Protein AF-A0A4Q3WHI2-F1 (afdb_monomer)

Radius of gyration: 15.26 Å; Cα contacts (8 Å, |Δi|>4): 192; chains: 1; bounding box: 35×33×40 Å

Nearest PDB structures (foldseek):
  8r7c-assembly2_E  TM=2.571E-01  e=2.809E+00  Homo sapiens
  8olx-assembly1_A  TM=2.409E-01  e=4.113E+00  Homo sapiens
  2o8e-assembly1_A  TM=2.554E-01  e=6.623E+00  Homo sapiens
  8r7c-assembly1_A  TM=2.547E-01  e=6.315E+00  Homo sapiens

Structure (mmCIF, N/CA/C/O backbone):
data_AF-A0A4Q3WHI2-F1
#
_entry.id   AF-A0A4Q3WHI2-F1
#
loop_
_atom_site.group_PDB
_atom_site.id
_atom_site.type_symbol
_atom_site.label_atom_id
_atom_site.label_alt_id
_atom_site.label_comp_id
_atom_site.label_asym_id
_atom_site.label_entity_id
_atom_site.label_seq_id
_atom_site.pdbx_PDB_ins_code
_atom_site.Cartn_x
_atom_site.Cartn_y
_atom_site.Cartn_z
_atom_site.occupancy
_atom_site.B_iso_or_equiv
_atom_site.auth_seq_id
_atom_site.auth_comp_id
_atom_site.auth_asym_id
_atom_site.auth_atom_id
_atom_site.pdbx_PDB_model_num
ATOM 1 N N . MET A 1 1 ? -3.727 13.596 -11.634 1.00 67.06 1 MET A N 1
ATOM 2 C CA . MET A 1 1 ? -4.169 13.234 -10.260 1.00 67.06 1 MET A CA 1
ATOM 3 C C . MET A 1 1 ? -4.644 11.787 -10.286 1.00 67.06 1 MET A C 1
ATOM 5 O O . MET A 1 1 ? -5.350 11.458 -11.225 1.00 67.06 1 MET A O 1
ATOM 9 N N . MET A 1 2 ? -4.237 10.934 -9.330 1.00 82.44 2 MET A N 1
ATOM 10 C CA . MET A 1 2 ? -4.536 9.488 -9.373 1.00 82.44 2 MET A CA 1
ATOM 11 C C . MET A 1 2 ? -6.002 9.158 -9.101 1.00 82.44 2 MET A C 1
ATOM 13 O O . MET A 1 2 ? -6.527 8.315 -9.800 1.00 82.44 2 MET A O 1
ATOM 17 N N . PHE A 1 3 ? -6.651 9.809 -8.128 1.00 83.62 3 PHE A N 1
ATOM 18 C CA . PHE A 1 3 ? -8.073 9.613 -7.818 1.00 83.62 3 PHE A CA 1
ATOM 19 C C . PHE A 1 3 ? -8.822 10.938 -7.948 1.00 83.62 3 PHE A C 1
ATOM 21 O O . PHE A 1 3 ? -8.422 11.921 -7.326 1.00 83.62 3 PHE A O 1
ATOM 28 N N . SER A 1 4 ? -9.909 10.988 -8.723 1.00 82.69 4 SER A N 1
ATOM 29 C CA . SER A 1 4 ? -10.752 12.193 -8.800 1.00 82.69 4 SER A CA 1
ATOM 30 C C . SER A 1 4 ? -11.645 12.398 -7.577 1.00 82.69 4 SER A C 1
ATOM 32 O O . SER A 1 4 ? -12.027 13.530 -7.281 1.00 82.69 4 SER A O 1
ATOM 34 N N . ASP A 1 5 ? -11.977 11.324 -6.855 1.00 80.75 5 ASP A N 1
ATOM 35 C CA . ASP A 1 5 ? -12.900 11.377 -5.720 1.00 80.75 5 ASP A CA 1
ATOM 36 C C . ASP A 1 5 ? -12.277 11.971 -4.443 1.00 80.75 5 ASP A C 1
ATOM 38 O O . ASP A 1 5 ? -13.010 12.424 -3.559 1.00 80.75 5 ASP A O 1
ATOM 42 N N . ALA A 1 6 ? -10.948 11.942 -4.296 1.00 85.88 6 ALA A N 1
ATOM 43 C CA . ALA A 1 6 ? -10.269 12.407 -3.089 1.00 85.88 6 ALA A CA 1
ATOM 44 C C . ALA A 1 6 ? -8.818 12.818 -3.362 1.00 85.88 6 ALA A C 1
ATOM 46 O O . ALA A 1 6 ? -8.107 12.180 -4.134 1.00 85.88 6 ALA A O 1
ATOM 47 N N . SER A 1 7 ? -8.351 13.851 -2.655 1.00 91.50 7 SER A N 1
ATOM 48 C CA . SER A 1 7 ? -6.930 14.198 -2.642 1.00 91.50 7 SER A CA 1
ATOM 49 C C . SER A 1 7 ? -6.134 13.259 -1.728 1.00 91.50 7 SER A C 1
ATOM 51 O O . SER A 1 7 ? -6.678 12.636 -0.811 1.00 91.50 7 SER A O 1
ATOM 53 N N . ILE A 1 8 ? -4.820 13.198 -1.935 1.00 93.38 8 ILE A N 1
ATOM 54 C CA . ILE A 1 8 ? -3.900 12.431 -1.087 1.00 93.38 8 ILE A CA 1
ATOM 55 C C . ILE A 1 8 ? -3.962 12.876 0.386 1.00 93.38 8 ILE A C 1
ATOM 57 O O . ILE A 1 8 ? -3.895 12.044 1.291 1.00 93.38 8 ILE A O 1
ATOM 61 N N . GLU A 1 9 ? -4.184 14.167 0.653 1.00 94.25 9 GLU A N 1
ATOM 62 C CA . GLU A 1 9 ? -4.361 14.714 2.004 1.00 94.25 9 GLU A CA 1
ATOM 63 C C . GLU A 1 9 ? -5.678 14.256 2.634 1.00 94.25 9 GLU A C 1
ATOM 65 O O . GLU A 1 9 ? -5.736 14.000 3.835 1.00 94.25 9 GLU A O 1
ATOM 70 N N . ALA A 1 10 ? -6.740 14.120 1.836 1.00 93.25 10 ALA A N 1
ATOM 71 C CA . ALA A 1 10 ? -8.014 13.602 2.320 1.00 93.25 10 ALA A CA 1
ATOM 72 C C . ALA A 1 10 ? -7.899 12.117 2.704 1.00 93.25 10 ALA A C 1
ATOM 74 O O . ALA A 1 10 ? -8.426 11.707 3.739 1.00 93.25 10 ALA A O 1
ATOM 75 N N . LEU A 1 11 ? -7.167 11.327 1.909 1.00 93.75 11 LEU A N 1
ATOM 76 C CA . LEU A 1 11 ? -6.940 9.895 2.145 1.00 93.75 11 LEU A CA 1
ATOM 77 C C . LEU A 1 11 ? -5.968 9.605 3.301 1.00 93.75 11 LEU A C 1
ATOM 79 O O . LEU A 1 11 ? -6.053 8.545 3.918 1.00 93.75 11 LEU A O 1
ATOM 83 N N . SER A 1 12 ? -5.064 10.536 3.611 1.00 95.12 12 SER A N 1
ATOM 84 C CA . SER A 1 12 ? -4.085 10.429 4.709 1.00 95.12 12 SER A CA 1
ATOM 85 C C . SER A 1 12 ? -4.483 11.208 5.973 1.00 95.12 12 SER A C 1
ATOM 87 O O . SER A 1 12 ? -3.769 11.164 6.980 1.00 95.12 12 SER A O 1
ATOM 89 N N . GLY A 1 13 ? -5.606 11.930 5.926 1.00 92.94 13 GLY A N 1
ATOM 90 C CA . GLY A 1 13 ? -6.057 12.857 6.959 1.00 92.94 13 GLY A CA 1
ATOM 91 C C . GLY A 1 13 ? -6.910 12.235 8.068 1.00 92.94 13 GLY A C 1
ATOM 92 O O . GLY A 1 13 ? -7.189 11.042 8.109 1.00 92.94 13 GLY A O 1
ATOM 93 N N . ASN A 1 14 ? -7.375 13.084 8.990 1.00 94.31 14 ASN A N 1
ATOM 94 C CA . ASN A 1 14 ? -8.098 12.659 10.197 1.00 94.31 14 ASN A CA 1
ATOM 95 C C . ASN A 1 14 ? -9.474 12.026 9.939 1.00 94.31 14 ASN A C 1
ATOM 97 O O . ASN A 1 14 ? -9.931 11.241 10.770 1.00 94.31 14 ASN A O 1
ATOM 101 N N . ALA A 1 15 ? -10.109 12.341 8.808 1.00 93.75 15 ALA A N 1
ATOM 102 C CA . ALA A 1 15 ? -11.458 11.883 8.479 1.00 93.75 15 ALA A CA 1
ATOM 103 C C . ALA A 1 15 ? -11.577 10.347 8.466 1.00 93.75 15 ALA A C 1
ATOM 105 O O . ALA A 1 15 ? -12.630 9.804 8.793 1.00 93.75 15 ALA A O 1
ATOM 106 N N . ILE A 1 16 ? -10.484 9.629 8.177 1.00 94.00 16 ILE A N 1
ATOM 107 C CA . ILE A 1 16 ? -10.448 8.158 8.185 1.00 94.00 16 ILE A CA 1
ATOM 108 C C . ILE A 1 16 ? -10.710 7.544 9.568 1.00 94.00 16 ILE A C 1
ATOM 110 O O . ILE A 1 16 ? -11.015 6.361 9.632 1.00 94.00 16 ILE A O 1
ATOM 114 N N . TYR A 1 17 ? -10.586 8.320 10.653 1.00 95.56 17 TYR A N 1
ATOM 115 C CA . TYR A 1 17 ? -10.810 7.881 12.038 1.00 95.56 17 TYR A CA 1
ATOM 116 C C . TYR A 1 17 ? -12.191 8.277 12.584 1.00 95.56 17 TYR A C 1
ATOM 118 O O . TYR A 1 17 ? -12.497 7.980 13.739 1.00 95.56 17 TYR A O 1
ATOM 126 N N . GLU A 1 18 ? -13.000 8.984 11.792 1.00 95.88 18 GLU A N 1
ATOM 127 C CA . GLU A 1 18 ? -14.276 9.579 12.220 1.00 95.88 18 GLU A CA 1
ATOM 128 C C . GLU A 1 18 ? -15.494 8.735 11.809 1.00 95.88 18 GLU A C 1
ATOM 130 O O . GLU A 1 18 ? -16.628 9.041 12.178 1.00 95.88 18 GLU A O 1
ATOM 135 N N . PHE A 1 19 ? -15.275 7.639 11.075 1.00 95.56 19 PHE A N 1
ATOM 136 C CA . PHE A 1 19 ? -16.335 6.696 10.716 1.00 95.56 19 PHE A CA 1
ATOM 137 C C . PHE A 1 19 ? -16.870 5.947 11.947 1.00 95.56 19 PHE A C 1
ATOM 139 O O . PHE A 1 19 ? -16.105 5.661 12.869 1.00 95.56 19 PHE A O 1
ATOM 146 N N . PRO A 1 20 ? -18.161 5.563 11.962 1.00 94.31 20 PRO A N 1
ATOM 147 C CA . PRO A 1 20 ? -18.776 4.899 13.114 1.00 94.31 20 PRO A CA 1
ATOM 148 C C . PRO A 1 20 ? -18.258 3.474 13.354 1.00 94.31 20 PRO A C 1
ATOM 150 O O . PRO A 1 20 ? -18.344 2.971 14.472 1.00 94.31 20 PRO A O 1
ATOM 153 N N . ALA A 1 21 ? -17.758 2.808 12.312 1.00 91.69 21 ALA A N 1
ATOM 154 C CA . ALA A 1 21 ? -17.209 1.460 12.374 1.00 91.69 21 ALA A CA 1
ATOM 155 C C . ALA A 1 21 ? -16.223 1.231 11.222 1.00 91.69 21 ALA A C 1
ATOM 157 O O . ALA A 1 21 ? -16.244 1.964 10.234 1.00 91.69 21 ALA A O 1
ATOM 158 N N . SER A 1 22 ? -15.411 0.183 11.346 1.00 92.62 22 SER A N 1
ATOM 159 C CA . SER A 1 22 ? -14.550 -0.344 10.287 1.00 92.62 22 SER A CA 1
ATOM 160 C C . SER A 1 22 ? -14.657 -1.864 10.258 1.00 92.62 22 SER A C 1
ATOM 162 O O . SER A 1 22 ? -14.864 -2.490 11.303 1.00 92.62 22 SER A O 1
ATOM 164 N N . VAL A 1 23 ? -14.515 -2.457 9.074 1.00 89.94 23 VAL A N 1
ATOM 165 C CA . VAL A 1 23 ? -14.405 -3.908 8.923 1.00 89.94 23 VAL A CA 1
ATOM 166 C C . VAL A 1 23 ? -12.920 -4.284 8.967 1.00 89.94 23 VAL A C 1
ATOM 168 O O . VAL A 1 23 ? -12.112 -3.666 8.272 1.00 89.94 23 VAL A O 1
ATOM 171 N N . PRO A 1 24 ? -12.517 -5.292 9.760 1.00 88.75 24 PRO A N 1
ATOM 172 C CA . PRO A 1 24 ? -11.154 -5.805 9.704 1.00 88.75 24 PRO A CA 1
ATOM 173 C C . PRO A 1 24 ? -10.899 -6.466 8.343 1.00 88.75 24 PRO A C 1
ATOM 175 O O . PRO A 1 24 ? -11.546 -7.454 8.000 1.00 88.75 24 PRO A O 1
ATOM 178 N N . VAL A 1 25 ? -9.984 -5.896 7.556 1.00 92.62 25 VAL A N 1
ATOM 179 C CA . VAL A 1 25 ? -9.712 -6.333 6.173 1.00 92.62 25 VAL A CA 1
ATOM 180 C C . VAL A 1 25 ? -8.235 -6.591 5.883 1.00 92.62 25 VAL A C 1
ATOM 182 O O . VAL A 1 25 ? -7.909 -7.039 4.786 1.00 92.62 25 VAL A O 1
ATOM 185 N N . TYR A 1 26 ? -7.322 -6.314 6.818 1.00 96.06 26 TYR A N 1
ATOM 186 C CA . TYR A 1 26 ? -5.891 -6.318 6.514 1.00 96.06 26 TYR A CA 1
ATOM 187 C C . TYR A 1 26 ? -5.370 -7.718 6.180 1.00 96.06 26 TYR A C 1
ATOM 189 O O . TYR A 1 26 ? -4.739 -7.898 5.134 1.00 96.06 26 TYR A O 1
ATOM 197 N N . ARG A 1 27 ? -5.686 -8.732 6.994 1.00 95.25 27 ARG A N 1
ATOM 198 C CA . ARG A 1 27 ? -5.284 -10.116 6.702 1.00 95.25 27 ARG A CA 1
ATOM 199 C C . ARG A 1 27 ? -5.901 -10.636 5.406 1.00 95.25 27 ARG A C 1
ATOM 201 O O . ARG A 1 27 ? -5.181 -11.176 4.571 1.00 95.25 27 ARG A O 1
ATOM 208 N N . ALA A 1 28 ? -7.202 -10.416 5.210 1.00 94.31 28 ALA A N 1
ATOM 209 C CA . ALA A 1 28 ? -7.901 -10.829 3.993 1.00 94.31 28 ALA A CA 1
ATOM 210 C C . ALA A 1 28 ? -7.290 -10.179 2.738 1.00 94.31 28 ALA A C 1
ATOM 212 O O . ALA A 1 28 ? -7.089 -10.841 1.722 1.00 94.31 28 ALA A O 1
ATOM 213 N N . MET A 1 29 ? -6.919 -8.897 2.822 1.00 95.06 29 MET A N 1
ATOM 214 C CA . MET A 1 29 ? -6.242 -8.191 1.736 1.00 95.06 29 MET A CA 1
ATOM 215 C C . MET A 1 29 ? -4.848 -8.769 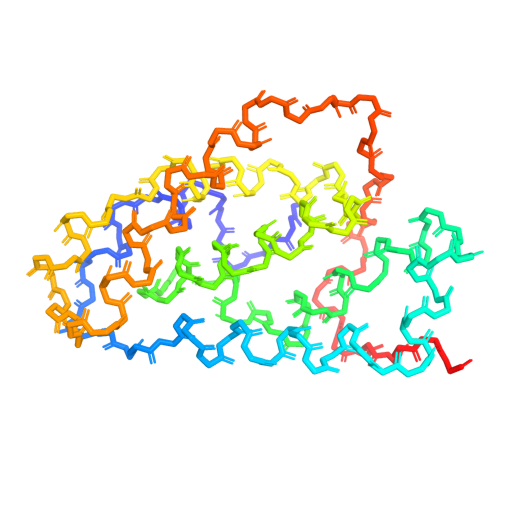1.459 1.00 95.06 29 MET A C 1
ATOM 217 O O . MET A 1 29 ? -4.468 -8.937 0.301 1.00 95.06 29 MET A O 1
ATOM 221 N N . ARG A 1 30 ? -4.078 -9.119 2.498 1.00 95.75 30 ARG A N 1
ATOM 222 C CA . ARG A 1 30 ? -2.774 -9.783 2.329 1.00 95.75 30 ARG A CA 1
ATOM 223 C C . ARG A 1 30 ? -2.903 -11.151 1.659 1.00 95.75 30 ARG A C 1
ATOM 225 O O . ARG A 1 30 ? -2.086 -11.480 0.797 1.00 95.75 30 ARG A O 1
ATOM 232 N N . GLU A 1 31 ? -3.908 -11.933 2.041 1.00 94.75 31 GLU A N 1
ATOM 233 C CA . GLU A 1 31 ? -4.210 -13.232 1.430 1.00 94.75 31 GLU A CA 1
ATOM 234 C C . GLU A 1 31 ? -4.594 -13.064 -0.048 1.00 94.75 31 GLU A C 1
ATOM 236 O O . GLU A 1 31 ? -4.012 -13.729 -0.906 1.00 94.75 31 GLU A O 1
ATOM 241 N N . TYR A 1 32 ? -5.478 -12.109 -0.359 1.00 93.75 32 TYR A N 1
ATOM 242 C CA . TYR A 1 32 ? -5.856 -11.762 -1.732 1.00 93.75 32 TYR A CA 1
ATOM 243 C C . TYR A 1 32 ? -4.642 -11.394 -2.595 1.00 93.75 32 TYR A C 1
ATOM 245 O O . TYR A 1 32 ? -4.420 -11.998 -3.643 1.00 93.75 32 TYR A O 1
ATOM 253 N N . LEU A 1 33 ? -3.817 -10.448 -2.133 1.00 94.94 33 LEU A N 1
ATOM 254 C CA . LEU A 1 33 ? -2.625 -10.005 -2.862 1.00 94.94 33 LEU A CA 1
ATOM 255 C C . LEU A 1 33 ? -1.619 -11.143 -3.048 1.00 94.94 33 LEU A C 1
ATOM 257 O O . LEU A 1 33 ? -0.986 -11.254 -4.095 1.00 94.94 33 LEU A O 1
ATOM 261 N N . THR A 1 34 ? -1.469 -12.014 -2.050 1.00 94.12 34 THR A N 1
ATOM 262 C CA . THR A 1 34 ? -0.612 -13.198 -2.176 1.00 94.12 34 THR A CA 1
ATOM 263 C C . THR A 1 34 ? -1.120 -14.108 -3.289 1.00 94.12 34 THR A C 1
ATOM 265 O O . THR A 1 34 ? -0.356 -14.411 -4.200 1.00 94.12 34 THR A O 1
ATOM 268 N N . GLY A 1 35 ? -2.412 -14.450 -3.286 1.00 92.81 35 GLY A N 1
ATOM 269 C CA . GLY A 1 35 ? -3.014 -15.274 -4.335 1.00 92.81 35 GLY A CA 1
ATOM 270 C C . GLY A 1 35 ? -2.899 -14.656 -5.732 1.00 92.81 35 GLY A C 1
ATOM 271 O O . GLY A 1 35 ? -2.522 -15.348 -6.678 1.00 92.81 35 GLY A O 1
ATOM 272 N N . PHE A 1 36 ? -3.150 -13.349 -5.860 1.00 92.06 36 PHE A N 1
ATOM 273 C CA . PHE A 1 36 ? -3.036 -12.616 -7.125 1.00 92.06 36 PHE A CA 1
ATOM 274 C C . PHE A 1 36 ? -1.619 -12.716 -7.717 1.00 92.06 36 PHE A C 1
ATOM 276 O O . PHE A 1 36 ? -1.436 -13.182 -8.848 1.00 92.06 36 PHE A O 1
ATOM 283 N N . PHE A 1 37 ? -0.603 -12.358 -6.923 1.00 93.31 37 PHE A N 1
ATOM 284 C CA . PHE A 1 37 ? 0.797 -12.356 -7.357 1.00 93.31 37 PHE A CA 1
ATOM 285 C C . PHE A 1 37 ? 1.424 -13.754 -7.454 1.00 93.31 37 PHE A C 1
ATOM 287 O O . PHE A 1 37 ? 2.492 -13.900 -8.046 1.00 93.31 37 PHE A O 1
ATOM 294 N N . GLU A 1 38 ? 0.786 -14.790 -6.908 1.00 91.88 38 GLU A N 1
ATOM 295 C CA . GLU A 1 38 ? 1.209 -16.185 -7.064 1.00 91.88 38 GLU A CA 1
ATOM 296 C C . GLU A 1 38 ? 0.626 -16.869 -8.306 1.00 91.88 38 GLU A C 1
ATOM 298 O O . GLU A 1 38 ? 1.029 -17.988 -8.639 1.00 91.88 38 GLU A O 1
ATOM 303 N N . SER A 1 39 ? -0.270 -16.235 -9.058 1.00 92.19 39 SER A N 1
ATOM 304 C CA . SER A 1 39 ? -0.693 -16.801 -10.342 1.00 92.19 39 SER A CA 1
ATOM 305 C C . SER A 1 39 ? 0.498 -16.923 -11.311 1.00 92.19 39 SER A C 1
ATOM 307 O O . SER A 1 39 ? 1.462 -16.155 -11.259 1.00 92.19 39 SER A O 1
ATOM 309 N N . SER A 1 40 ? 0.501 -17.947 -12.168 1.00 90.94 40 SER A N 1
ATOM 310 C CA . SER A 1 40 ? 1.648 -18.254 -13.039 1.00 90.94 40 SER A CA 1
ATOM 311 C C . SER A 1 40 ? 1.953 -17.128 -14.032 1.00 90.94 40 SER A C 1
ATOM 313 O O . SER A 1 40 ? 3.122 -16.792 -14.226 1.00 90.94 40 SER A O 1
ATOM 315 N N . THR A 1 41 ? 0.916 -16.517 -14.610 1.00 89.94 41 THR A N 1
ATOM 316 C CA . THR A 1 41 ? 1.039 -15.361 -15.509 1.00 89.94 41 THR A CA 1
ATOM 317 C C . THR A 1 41 ? 1.648 -14.159 -14.793 1.00 89.94 41 THR A C 1
ATOM 319 O O . THR A 1 41 ? 2.629 -13.594 -15.273 1.00 89.94 41 THR A O 1
ATOM 322 N N . ILE A 1 42 ? 1.148 -13.816 -13.603 1.00 92.19 42 ILE A N 1
ATOM 323 C CA . ILE A 1 42 ? 1.634 -12.649 -12.859 1.00 92.19 42 ILE A CA 1
ATOM 324 C C . ILE A 1 42 ? 3.062 -12.873 -12.358 1.00 92.19 42 ILE A C 1
ATOM 326 O O . ILE A 1 42 ? 3.897 -11.981 -12.482 1.00 92.19 42 ILE A O 1
ATOM 330 N N . ARG A 1 43 ? 3.407 -14.085 -11.903 1.00 93.69 43 ARG A N 1
ATOM 331 C CA . ARG A 1 43 ? 4.796 -14.427 -11.552 1.00 93.69 43 ARG A CA 1
ATOM 332 C C . ARG A 1 43 ? 5.762 -14.236 -12.718 1.00 93.69 43 ARG A C 1
ATOM 334 O O . ARG A 1 43 ? 6.881 -13.778 -12.497 1.00 93.69 43 ARG A O 1
ATOM 341 N N . ARG A 1 44 ? 5.342 -14.565 -13.945 1.00 93.94 44 ARG A N 1
ATOM 342 C CA . ARG A 1 44 ? 6.144 -14.323 -15.152 1.00 93.94 44 ARG A CA 1
ATOM 343 C C . ARG A 1 44 ? 6.353 -12.826 -15.381 1.00 93.94 44 ARG A C 1
ATOM 345 O O . ARG A 1 44 ? 7.481 -12.430 -15.627 1.00 93.94 44 ARG A O 1
ATOM 352 N N . ILE A 1 45 ? 5.315 -12.002 -15.245 1.00 93.81 45 ILE A N 1
ATOM 353 C CA . ILE A 1 45 ? 5.424 -10.540 -15.414 1.00 93.81 45 ILE A CA 1
ATOM 354 C C . ILE A 1 45 ? 6.327 -9.924 -14.338 1.00 93.81 45 ILE A C 1
ATOM 356 O O . ILE A 1 45 ? 7.228 -9.151 -14.648 1.00 93.81 45 ILE A O 1
ATOM 360 N N . VAL A 1 46 ? 6.155 -10.308 -13.072 1.00 94.00 46 VAL A N 1
ATOM 361 C CA . VAL A 1 46 ? 7.000 -9.811 -11.972 1.00 94.00 46 VAL A CA 1
ATOM 362 C C . VAL A 1 46 ? 8.474 -10.156 -12.205 1.00 94.00 46 VAL A C 1
ATOM 364 O O . VAL A 1 46 ? 9.353 -9.338 -11.937 1.00 94.00 46 VAL A O 1
ATOM 367 N N . LYS A 1 47 ? 8.756 -11.355 -12.721 1.00 95.19 47 LYS A N 1
ATOM 368 C CA . LYS A 1 47 ? 10.126 -11.823 -12.935 1.00 95.19 47 LYS A CA 1
ATOM 369 C C . LYS A 1 47 ? 10.759 -11.264 -14.212 1.00 95.19 47 LYS A C 1
ATOM 371 O O . LYS A 1 47 ? 11.873 -10.753 -14.161 1.00 95.19 47 LYS A O 1
ATOM 376 N N . ASP A 1 48 ? 10.053 -11.380 -15.331 1.00 95.25 48 ASP A N 1
ATOM 377 C CA . ASP A 1 48 ? 10.605 -11.228 -16.680 1.00 95.25 48 ASP A CA 1
ATOM 378 C C . ASP A 1 48 ? 9.938 -10.084 -17.474 1.00 95.25 48 ASP A C 1
ATOM 380 O O . ASP A 1 48 ? 10.375 -9.775 -18.581 1.00 95.25 48 ASP A O 1
ATOM 384 N N . GLY A 1 49 ? 8.883 -9.465 -16.934 1.00 93.00 49 GLY A N 1
ATOM 385 C CA . GLY A 1 49 ? 8.163 -8.362 -17.569 1.00 93.00 49 GLY A CA 1
ATOM 386 C C . GLY A 1 49 ? 8.923 -7.037 -17.526 1.00 93.00 49 GLY A C 1
ATOM 387 O O . GLY A 1 49 ? 9.788 -6.800 -16.674 1.00 93.00 49 GLY A O 1
ATOM 388 N N . SER A 1 50 ? 8.566 -6.159 -18.455 1.00 96.00 50 SER A N 1
ATOM 389 C CA . SER A 1 50 ? 9.011 -4.770 -18.505 1.00 96.00 50 SER A CA 1
ATOM 390 C C . SER A 1 50 ? 8.536 -3.971 -17.288 1.00 96.00 50 SER A C 1
ATOM 392 O O . SER A 1 50 ? 7.610 -4.354 -16.573 1.00 96.00 50 SER A O 1
ATOM 394 N N . GLU A 1 51 ? 9.170 -2.823 -17.051 1.00 94.88 51 GLU A N 1
ATOM 395 C CA . GLU A 1 51 ? 8.767 -1.910 -15.977 1.00 94.88 51 GLU A CA 1
ATOM 396 C C . GLU A 1 51 ? 7.326 -1.410 -16.151 1.00 94.88 51 GLU A C 1
ATOM 398 O O . GLU A 1 51 ? 6.610 -1.270 -15.164 1.00 94.88 51 GLU A O 1
ATOM 403 N N . VAL A 1 52 ? 6.886 -1.214 -17.400 1.00 92.31 52 VAL A N 1
ATOM 404 C CA . VAL A 1 52 ? 5.506 -0.824 -17.728 1.00 92.31 52 VAL A CA 1
ATOM 405 C C . VAL A 1 52 ? 4.534 -1.934 -17.345 1.00 92.31 52 VAL A C 1
ATOM 407 O O . VAL A 1 52 ? 3.616 -1.682 -16.577 1.00 92.31 52 VAL A O 1
ATOM 410 N N . GLU A 1 53 ? 4.787 -3.179 -17.763 1.00 92.88 53 GLU A N 1
ATOM 411 C CA . GLU A 1 53 ? 3.910 -4.306 -17.413 1.00 92.88 53 GLU A CA 1
ATOM 412 C C . GLU A 1 53 ? 3.808 -4.504 -15.893 1.00 92.88 53 GLU A C 1
ATOM 414 O O . GLU A 1 53 ? 2.753 -4.869 -15.384 1.00 92.88 53 GLU A O 1
ATOM 419 N N . LYS A 1 54 ? 4.887 -4.247 -15.143 1.00 95.06 54 LYS A N 1
ATOM 420 C CA . LYS A 1 54 ? 4.874 -4.294 -13.673 1.00 95.06 54 LYS A CA 1
ATOM 421 C C . LYS A 1 54 ? 4.050 -3.159 -13.067 1.00 95.06 54 LYS A C 1
ATOM 423 O O . LYS A 1 54 ? 3.307 -3.408 -12.117 1.00 95.06 54 LYS A O 1
ATOM 428 N N . SER A 1 55 ? 4.155 -1.945 -13.607 1.00 93.81 55 SER A N 1
ATOM 429 C CA . SER A 1 55 ? 3.293 -0.823 -13.221 1.00 93.81 55 SER A CA 1
ATOM 430 C C . SER 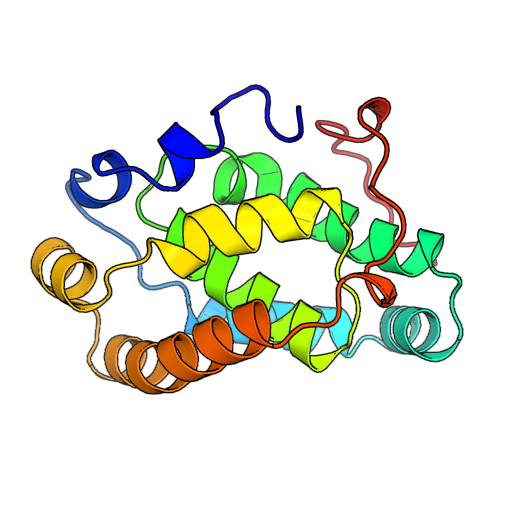A 1 55 ? 1.819 -1.108 -13.530 1.00 93.81 55 SER A C 1
ATOM 432 O O . SER A 1 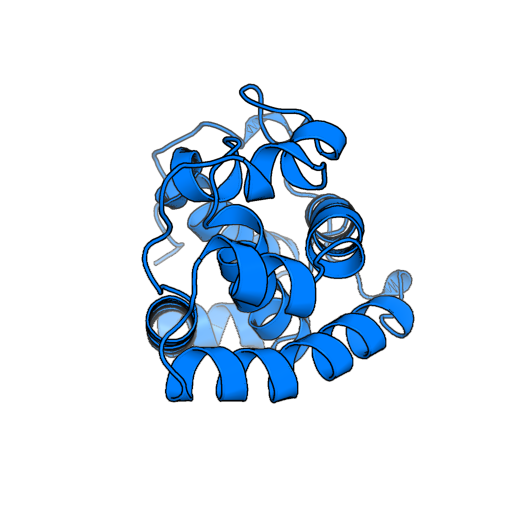55 ? 0.967 -0.829 -12.685 1.00 93.81 55 SER A O 1
ATOM 434 N N . ASP A 1 56 ? 1.520 -1.760 -14.656 1.00 90.81 56 ASP A N 1
ATOM 435 C CA . ASP A 1 56 ? 0.156 -2.135 -15.052 1.00 90.81 56 ASP A CA 1
ATOM 436 C C . ASP A 1 56 ? -0.491 -3.117 -14.064 1.00 90.81 56 ASP A C 1
ATOM 438 O O . ASP A 1 56 ? -1.692 -3.041 -13.803 1.00 90.81 56 ASP A O 1
ATOM 442 N N . LEU A 1 57 ? 0.292 -3.999 -13.428 1.00 92.75 57 LEU A N 1
ATOM 443 C CA . LEU A 1 57 ? -0.222 -4.865 -12.357 1.00 92.75 57 LEU A CA 1
ATOM 444 C C . LEU A 1 57 ? -0.758 -4.054 -11.173 1.00 92.75 57 LEU A C 1
ATOM 446 O O . LEU A 1 57 ? -1.797 -4.392 -10.602 1.00 92.75 57 LEU A O 1
ATOM 450 N N . ILE A 1 58 ? -0.046 -2.991 -10.795 1.00 94.94 58 ILE A N 1
ATOM 451 C CA . ILE A 1 58 ? -0.441 -2.115 -9.688 1.00 94.94 58 ILE A CA 1
ATOM 452 C C . ILE A 1 58 ? -1.640 -1.263 -10.090 1.00 94.94 58 ILE A C 1
ATOM 454 O O . ILE A 1 58 ? -2.594 -1.147 -9.319 1.00 94.94 58 ILE A O 1
ATOM 458 N N . TRP A 1 59 ? -1.622 -0.727 -11.310 1.00 92.56 59 TRP A N 1
ATOM 459 C CA . TRP A 1 59 ? -2.756 -0.024 -11.901 1.00 92.56 59 TRP A CA 1
ATOM 460 C C . TRP A 1 59 ? -4.033 -0.876 -11.865 1.00 92.56 59 TRP A C 1
ATOM 462 O O . TRP A 1 59 ? -5.066 -0.401 -11.395 1.00 92.56 59 TRP A O 1
ATOM 472 N N . CYS A 1 60 ? -3.955 -2.143 -12.275 1.00 90.75 60 CYS A N 1
ATOM 473 C CA . CYS A 1 60 ? -5.081 -3.074 -12.267 1.00 90.75 60 CYS A CA 1
ATOM 474 C C . CYS A 1 60 ? -5.693 -3.243 -10.871 1.00 90.75 60 CYS A C 1
ATOM 476 O O . CYS A 1 60 ? -6.899 -3.070 -10.702 1.00 90.75 60 CYS A O 1
ATOM 478 N N . ILE A 1 61 ? -4.868 -3.494 -9.846 1.00 92.00 61 ILE A N 1
ATOM 479 C CA . ILE A 1 61 ? -5.341 -3.639 -8.457 1.00 92.00 61 ILE A CA 1
ATOM 480 C C . ILE A 1 61 ? -6.051 -2.365 -7.979 1.00 92.00 61 ILE A C 1
ATOM 482 O O . ILE A 1 61 ? -7.102 -2.435 -7.336 1.00 92.00 61 ILE A O 1
ATOM 486 N N . LEU A 1 62 ? -5.471 -1.199 -8.274 1.00 92.69 62 LEU A N 1
ATOM 487 C CA . LEU A 1 62 ? -6.013 0.087 -7.844 1.00 92.69 62 LEU A CA 1
ATOM 488 C C . LEU A 1 62 ? -7.315 0.448 -8.574 1.00 92.69 62 LEU A C 1
ATOM 490 O O . LEU A 1 62 ? -8.205 0.997 -7.931 1.00 92.69 62 LEU A O 1
ATOM 494 N N . ASN A 1 63 ? -7.469 0.113 -9.860 1.00 88.44 63 ASN A N 1
ATOM 495 C CA . ASN A 1 63 ? -8.703 0.386 -10.612 1.00 88.44 63 ASN A CA 1
ATOM 496 C C . ASN A 1 63 ? -9.827 -0.601 -10.296 1.00 88.44 63 ASN A C 1
ATOM 498 O O . ASN A 1 63 ? -10.960 -0.172 -10.088 1.00 88.44 63 ASN A O 1
ATOM 502 N N . GLU A 1 64 ? -9.539 -1.900 -10.164 1.00 87.06 64 GLU A N 1
ATOM 503 C CA . GLU A 1 64 ? -10.544 -2.871 -9.703 1.00 87.06 64 GLU A CA 1
ATOM 504 C C . GLU A 1 64 ? -11.049 -2.518 -8.295 1.00 87.06 64 GLU A C 1
ATOM 506 O O . GLU A 1 64 ? -12.235 -2.641 -7.979 1.00 87.06 64 GLU A O 1
ATOM 511 N N . GLY A 1 65 ? -10.143 -2.034 -7.443 1.00 84.94 65 GLY A N 1
ATOM 512 C CA . GLY A 1 65 ? -10.428 -1.583 -6.089 1.00 84.94 65 GLY A CA 1
ATOM 513 C C . GLY A 1 65 ? -10.721 -0.089 -5.960 1.00 84.94 65 GLY A C 1
ATOM 514 O O . GLY A 1 65 ? -10.625 0.413 -4.840 1.00 84.94 65 GLY A O 1
ATOM 515 N N . TRP A 1 66 ? -11.056 0.629 -7.039 1.00 85.56 66 TRP A N 1
ATOM 516 C CA . TRP A 1 66 ? -11.048 2.101 -7.079 1.00 85.56 66 TRP A CA 1
ATOM 517 C C . TRP A 1 66 ? -11.695 2.764 -5.860 1.00 85.56 66 TRP A C 1
ATOM 519 O O . TRP A 1 66 ? -11.069 3.543 -5.143 1.00 85.56 66 TRP A O 1
ATOM 529 N N . TRP A 1 67 ? -12.937 2.389 -5.553 1.00 85.56 67 TRP A N 1
ATOM 530 C CA . TRP A 1 67 ? -13.693 2.954 -4.434 1.00 85.56 67 TRP A CA 1
ATOM 531 C C . TRP A 1 67 ? -13.094 2.651 -3.057 1.00 85.56 67 TRP A C 1
ATOM 533 O O . TRP A 1 67 ? -13.368 3.365 -2.097 1.00 85.56 67 TRP A O 1
ATOM 543 N N . LEU A 1 68 ? -12.309 1.584 -2.947 1.00 90.19 68 LEU A N 1
ATOM 544 C CA . LEU A 1 68 ? -11.718 1.115 -1.699 1.00 90.19 68 LEU A CA 1
ATOM 545 C C . LEU A 1 68 ? -10.378 1.805 -1.412 1.00 90.19 68 LEU A C 1
ATOM 547 O O . LEU A 1 68 ? -10.047 2.008 -0.244 1.00 90.19 68 LEU A O 1
ATOM 551 N N . PHE A 1 69 ? -9.636 2.184 -2.458 1.00 91.81 69 PHE A N 1
ATOM 552 C CA . PHE A 1 69 ? -8.347 2.880 -2.351 1.00 91.81 69 PHE A CA 1
ATOM 553 C C . PHE A 1 69 ? -8.453 4.400 -2.507 1.00 91.81 69 PHE A C 1
ATOM 555 O O . PHE A 1 69 ? -7.681 5.121 -1.874 1.00 91.81 69 PHE A O 1
ATOM 562 N N . GLY A 1 70 ? -9.391 4.866 -3.336 1.00 89.81 70 GLY A N 1
ATOM 563 C CA . GLY A 1 70 ? -9.502 6.249 -3.801 1.00 89.81 70 GLY A CA 1
ATOM 564 C C . GLY A 1 70 ? -10.584 7.094 -3.133 1.00 89.81 70 GLY A C 1
ATOM 565 O O . GLY A 1 70 ? -10.690 8.280 -3.430 1.00 89.81 70 GLY A O 1
ATOM 566 N N . ARG A 1 71 ? -11.386 6.531 -2.217 1.00 91.81 71 ARG A N 1
ATOM 567 C CA . ARG A 1 71 ? -12.377 7.287 -1.428 1.00 91.81 71 ARG A CA 1
ATOM 568 C C . ARG A 1 71 ? -12.050 7.263 0.047 1.00 91.81 71 ARG A C 1
ATOM 570 O O . ARG A 1 71 ? -11.694 6.219 0.582 1.00 91.81 71 ARG A O 1
ATOM 577 N N . VAL A 1 72 ? -12.281 8.389 0.721 1.00 93.94 72 VAL A N 1
ATOM 578 C CA . VAL A 1 72 ? -12.146 8.494 2.178 1.00 93.94 72 VAL A CA 1
ATOM 579 C C . VAL A 1 72 ? -13.087 7.494 2.849 1.00 93.94 72 VAL A C 1
ATOM 581 O O . VAL A 1 72 ? -14.308 7.614 2.766 1.00 93.94 72 VAL A O 1
ATOM 584 N N . ASN A 1 73 ? -12.502 6.488 3.490 1.00 94.81 73 ASN A N 1
ATOM 585 C CA . ASN A 1 73 ? -13.184 5.434 4.230 1.00 94.81 73 ASN A CA 1
ATOM 586 C C . ASN A 1 73 ? -12.209 4.863 5.287 1.00 94.81 73 ASN A C 1
ATOM 588 O O . ASN A 1 73 ? -11.000 5.096 5.183 1.00 94.81 73 ASN A O 1
ATOM 592 N N . PRO A 1 74 ? -12.682 4.135 6.313 1.00 95.31 74 PRO A N 1
ATOM 593 C CA . PRO A 1 74 ? -11.814 3.702 7.406 1.00 95.31 74 PRO A CA 1
ATOM 594 C C . PRO A 1 7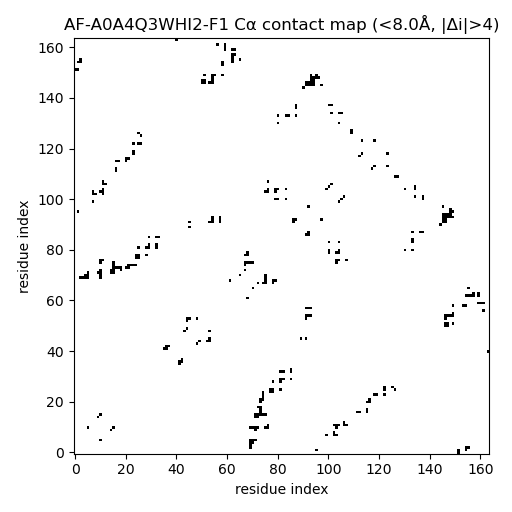4 ? -10.870 2.560 7.005 1.00 95.31 74 PRO A C 1
ATOM 596 O O . PRO A 1 74 ? -9.934 2.253 7.735 1.00 95.31 74 PRO A O 1
ATOM 599 N N . GLU A 1 75 ? -11.072 1.914 5.859 1.00 95.75 75 GLU A N 1
ATOM 600 C CA . GLU A 1 75 ? -10.242 0.805 5.382 1.00 95.75 75 GLU A CA 1
ATOM 601 C C . GLU A 1 75 ? -9.053 1.273 4.529 1.00 95.75 75 GLU A C 1
ATOM 603 O O . GLU A 1 75 ? -8.121 0.501 4.310 1.00 95.75 75 GLU A O 1
ATOM 608 N N . VAL A 1 76 ? -9.043 2.532 4.074 1.00 95.75 76 VAL A N 1
ATOM 609 C CA . VAL A 1 76 ? -7.962 3.115 3.256 1.00 95.75 76 VAL A CA 1
ATOM 610 C C . VAL A 1 76 ? -6.568 2.810 3.820 1.00 95.75 76 VAL A C 1
ATOM 612 O O . VAL A 1 76 ? -5.785 2.175 3.110 1.00 95.75 76 VAL A O 1
ATOM 615 N N . PRO A 1 77 ? -6.223 3.169 5.075 1.00 96.88 77 PRO A N 1
ATOM 616 C CA . PRO A 1 77 ? -4.856 2.987 5.561 1.00 96.88 77 PRO A CA 1
ATOM 617 C C . PRO A 1 77 ? -4.424 1.517 5.611 1.00 96.88 77 PRO A C 1
ATOM 619 O O . PRO A 1 77 ? -3.278 1.199 5.298 1.00 96.88 77 PRO A O 1
ATOM 622 N N . VAL A 1 78 ? -5.336 0.601 5.953 1.00 97.25 78 VAL A N 1
ATOM 623 C CA . VAL A 1 78 ? -5.031 -0.836 6.022 1.00 97.25 78 VAL A CA 1
ATOM 624 C C . VAL A 1 78 ? -4.905 -1.466 4.633 1.00 97.25 78 VAL A C 1
ATOM 626 O O . VAL A 1 78 ? -4.022 -2.297 4.419 1.00 97.25 78 VAL A O 1
ATOM 629 N N . ARG A 1 79 ? -5.719 -1.044 3.660 1.00 96.94 79 ARG A N 1
ATOM 630 C CA . ARG A 1 79 ? -5.613 -1.504 2.265 1.00 96.94 79 ARG A CA 1
ATOM 631 C C . ARG A 1 79 ? -4.324 -1.018 1.612 1.00 96.94 79 ARG A C 1
ATOM 633 O O . ARG A 1 79 ? -3.614 -1.823 1.009 1.00 96.94 79 ARG A O 1
ATOM 640 N N . TRP A 1 80 ? -3.990 0.259 1.800 1.00 98.00 80 TRP A N 1
ATOM 641 C CA . TRP A 1 80 ? -2.723 0.824 1.342 1.00 98.00 80 TRP A CA 1
ATOM 642 C C . TRP A 1 80 ? -1.533 0.131 1.998 1.00 98.00 80 TRP A C 1
ATOM 644 O O . TRP A 1 80 ? -0.645 -0.311 1.283 1.00 98.00 80 TRP A O 1
ATOM 654 N N . LEU A 1 81 ? -1.548 -0.101 3.315 1.00 98.56 81 LEU A N 1
ATOM 655 C CA . LEU A 1 81 ? -0.481 -0.850 3.985 1.00 98.56 81 LEU A CA 1
ATOM 656 C C . LEU A 1 81 ? -0.263 -2.246 3.374 1.00 98.56 81 LEU A C 1
ATOM 658 O O . LEU A 1 81 ? 0.883 -2.656 3.180 1.00 98.56 81 LEU A O 1
ATOM 662 N N . ALA A 1 82 ? -1.336 -2.984 3.073 1.00 98.25 82 ALA A N 1
ATOM 663 C CA . ALA A 1 82 ? -1.231 -4.321 2.485 1.00 98.25 82 ALA A CA 1
ATOM 664 C C . ALA A 1 82 ? -0.622 -4.273 1.076 1.00 98.25 82 ALA A C 1
ATOM 666 O O . ALA A 1 82 ? 0.288 -5.049 0.773 1.00 98.25 82 ALA A O 1
ATOM 667 N N . LEU A 1 83 ? -1.086 -3.337 0.241 1.00 98.19 83 LEU A N 1
ATOM 668 C CA . LEU A 1 83 ? -0.565 -3.141 -1.110 1.00 98.19 83 LEU A CA 1
ATOM 669 C C . LEU A 1 83 ? 0.896 -2.682 -1.081 1.00 98.19 83 LEU A C 1
ATOM 671 O O . LEU A 1 83 ? 1.741 -3.308 -1.713 1.00 98.19 83 LEU A O 1
ATOM 675 N N . THR A 1 84 ? 1.219 -1.656 -0.293 1.00 98.62 84 THR A N 1
ATOM 676 C CA . THR A 1 84 ? 2.582 -1.145 -0.120 1.00 98.62 84 THR A CA 1
ATOM 677 C C . THR A 1 84 ? 3.535 -2.239 0.337 1.00 98.62 84 THR A C 1
ATOM 679 O O . THR A 1 84 ? 4.604 -2.398 -0.248 1.00 98.62 84 THR A O 1
ATOM 682 N N . LYS A 1 85 ? 3.144 -3.049 1.329 1.00 98.56 85 LYS A N 1
ATOM 683 C CA . LYS A 1 85 ? 3.953 -4.188 1.772 1.00 98.56 85 LYS A CA 1
ATOM 684 C C . LYS A 1 85 ? 4.278 -5.120 0.606 1.00 98.56 85 LYS A C 1
ATOM 686 O O . LYS A 1 85 ? 5.441 -5.468 0.415 1.00 98.56 85 LYS A O 1
ATOM 691 N N . LYS A 1 86 ? 3.271 -5.486 -0.191 1.00 98.12 86 LYS A N 1
ATOM 692 C CA . LYS A 1 86 ? 3.454 -6.397 -1.323 1.00 98.12 86 LYS A CA 1
ATOM 693 C C . LYS A 1 86 ? 4.315 -5.789 -2.433 1.00 98.12 86 LYS A C 1
ATOM 695 O O . LYS A 1 86 ? 5.190 -6.475 -2.953 1.00 98.12 86 LYS A O 1
ATOM 700 N N . MET A 1 87 ? 4.111 -4.512 -2.758 1.00 98.00 87 MET A N 1
ATOM 701 C CA . MET A 1 87 ? 4.913 -3.797 -3.756 1.00 98.00 87 MET A CA 1
ATOM 702 C C . MET A 1 87 ? 6.388 -3.730 -3.356 1.00 98.00 87 MET A C 1
ATOM 704 O O . MET A 1 87 ? 7.253 -3.991 -4.185 1.00 98.00 87 MET A O 1
ATOM 708 N N . LEU A 1 88 ? 6.680 -3.457 -2.080 1.00 98.06 88 LEU A N 1
ATOM 709 C CA . LEU A 1 88 ? 8.049 -3.421 -1.554 1.00 98.06 88 LEU A CA 1
ATOM 710 C C . LEU A 1 88 ? 8.700 -4.810 -1.506 1.00 98.06 88 LEU A C 1
ATOM 712 O O . LEU A 1 88 ? 9.891 -4.937 -1.767 1.00 98.06 88 LEU A O 1
ATOM 716 N N . GLU A 1 89 ? 7.943 -5.861 -1.171 1.00 97.12 89 GLU A N 1
ATOM 717 C CA . GLU A 1 89 ? 8.432 -7.250 -1.213 1.00 97.12 89 GLU A CA 1
ATOM 718 C C . GLU A 1 89 ? 8.843 -7.681 -2.624 1.00 97.12 89 GLU A C 1
ATOM 720 O O . GLU A 1 89 ? 9.799 -8.437 -2.783 1.00 97.12 89 GLU A O 1
ATOM 725 N N . LEU A 1 90 ? 8.112 -7.210 -3.633 1.00 96.62 90 LEU A N 1
ATOM 726 C CA . LEU A 1 90 ? 8.310 -7.566 -5.034 1.00 96.62 90 LEU A CA 1
ATOM 727 C C . LEU A 1 90 ? 9.150 -6.546 -5.818 1.00 96.62 90 LEU A C 1
ATOM 729 O O . LEU A 1 90 ? 9.448 -6.801 -6.981 1.00 96.62 90 LEU A O 1
ATOM 733 N N . GLN A 1 91 ? 9.524 -5.420 -5.201 1.00 96.44 91 GLN A N 1
ATOM 734 C CA . GLN A 1 91 ? 10.213 -4.289 -5.840 1.00 96.44 91 GLN A CA 1
ATOM 735 C C . GLN A 1 91 ? 9.483 -3.774 -7.096 1.00 96.44 91 GLN A C 1
ATOM 737 O O . GLN A 1 91 ? 10.088 -3.507 -8.129 1.00 96.44 91 GLN A O 1
ATOM 742 N N . ILE A 1 92 ? 8.155 -3.652 -7.014 1.00 96.44 92 ILE A N 1
ATOM 743 C CA . ILE A 1 92 ? 7.303 -3.148 -8.103 1.00 96.44 92 ILE A CA 1
ATOM 744 C C . ILE A 1 92 ? 6.527 -1.914 -7.650 1.00 96.44 92 ILE A C 1
ATOM 746 O O . ILE A 1 92 ? 5.328 -1.974 -7.391 1.00 96.44 92 ILE A O 1
ATOM 750 N N . VAL A 1 93 ? 7.224 -0.788 -7.500 1.00 97.75 93 VAL A N 1
ATOM 751 C CA . VAL A 1 93 ? 6.618 0.439 -6.967 1.00 97.75 93 VAL A CA 1
ATOM 752 C C . VAL A 1 93 ? 6.625 1.552 -8.019 1.00 97.75 93 VAL A C 1
ATOM 754 O O . VAL A 1 93 ? 7.676 2.147 -8.255 1.00 97.75 93 VAL A O 1
ATOM 757 N N . PRO A 1 94 ? 5.481 1.857 -8.661 1.00 97.44 94 PRO A N 1
ATOM 758 C CA . PRO A 1 94 ? 5.364 3.003 -9.560 1.00 97.44 94 PRO A CA 1
ATOM 759 C C . PRO A 1 94 ? 5.581 4.315 -8.814 1.00 97.44 94 PRO A C 1
ATOM 761 O O . PRO A 1 94 ? 5.045 4.510 -7.722 1.00 97.44 94 PRO A O 1
ATOM 764 N N . SER A 1 95 ? 6.327 5.237 -9.416 1.00 95.81 95 SER A N 1
ATOM 765 C CA . SER A 1 95 ? 6.699 6.509 -8.777 1.00 95.81 95 SER A CA 1
ATOM 766 C C . SER A 1 95 ? 5.503 7.331 -8.281 1.00 95.81 95 SER A C 1
ATOM 768 O O . SER A 1 95 ? 5.502 7.769 -7.137 1.00 95.81 95 SER A O 1
ATOM 770 N N . ASN A 1 96 ? 4.439 7.473 -9.077 1.00 93.88 96 ASN A N 1
ATOM 771 C CA . ASN A 1 96 ? 3.238 8.205 -8.659 1.00 93.88 96 ASN A CA 1
ATOM 772 C C . ASN A 1 96 ? 2.390 7.468 -7.606 1.00 93.88 96 ASN A C 1
ATOM 774 O O . ASN A 1 96 ? 1.610 8.105 -6.905 1.00 93.88 96 ASN A O 1
ATOM 778 N N . VAL A 1 97 ? 2.532 6.145 -7.473 1.00 96.56 97 VAL A N 1
ATOM 779 C CA . VAL A 1 97 ? 1.905 5.348 -6.400 1.00 96.56 97 VAL A CA 1
ATOM 780 C C . VAL A 1 97 ? 2.723 5.434 -5.112 1.00 96.56 97 VAL A C 1
ATOM 782 O O . VAL A 1 97 ? 2.157 5.393 -4.017 1.00 96.56 97 VAL A O 1
ATOM 785 N N . PHE A 1 98 ? 4.042 5.591 -5.226 1.00 97.19 98 PHE A N 1
ATOM 786 C CA . PHE A 1 98 ? 4.937 5.739 -4.085 1.00 97.19 98 PHE A CA 1
ATOM 787 C C . PHE A 1 98 ? 4.547 6.928 -3.202 1.00 97.19 98 PHE A C 1
ATOM 789 O O . PHE A 1 98 ? 4.440 6.765 -1.989 1.00 97.19 98 PHE A O 1
ATOM 796 N N . ASP A 1 99 ? 4.227 8.077 -3.803 1.00 94.62 99 ASP A N 1
ATOM 797 C CA . ASP A 1 99 ? 3.794 9.276 -3.073 1.00 94.62 99 ASP A CA 1
ATOM 798 C C . ASP A 1 99 ? 2.563 8.996 -2.187 1.00 94.62 99 ASP A C 1
ATOM 800 O O . ASP A 1 99 ? 2.514 9.395 -1.021 1.00 94.62 99 ASP A O 1
ATOM 804 N N . TYR A 1 100 ? 1.590 8.233 -2.702 1.00 96.75 100 TYR A N 1
ATOM 805 C CA . TYR A 1 100 ? 0.406 7.809 -1.944 1.00 96.75 100 TYR A CA 1
ATOM 806 C C . TYR A 1 100 ? 0.757 6.836 -0.823 1.00 96.75 100 TYR A C 1
ATOM 808 O O . TYR A 1 100 ? 0.207 6.947 0.275 1.00 96.75 100 TYR A O 1
ATOM 816 N N . CYS A 1 101 ? 1.693 5.916 -1.063 1.00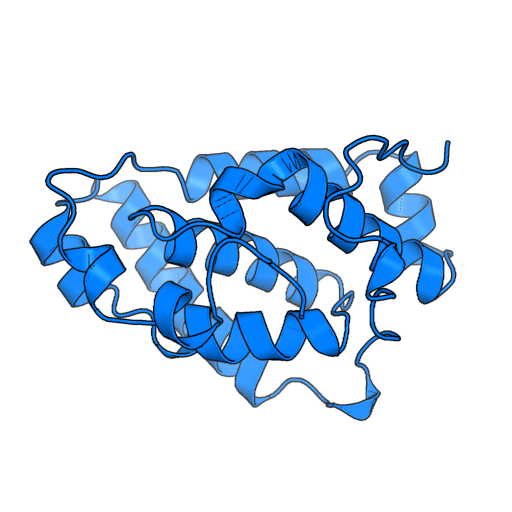 97.81 101 CYS A N 1
ATOM 817 C CA . CYS A 1 101 ? 2.187 5.023 -0.021 1.00 97.81 101 CYS A CA 1
ATOM 818 C C . CYS A 1 101 ? 2.818 5.824 1.121 1.00 97.81 101 CYS A C 1
ATOM 820 O O . CYS A 1 101 ? 2.486 5.591 2.282 1.00 97.81 101 CYS A O 1
ATOM 822 N N . GLU A 1 102 ? 3.683 6.789 0.808 1.00 97.44 102 GLU A N 1
ATOM 823 C CA . GLU A 1 102 ? 4.321 7.634 1.817 1.00 97.44 102 GLU A CA 1
ATOM 824 C C . GLU A 1 102 ? 3.308 8.440 2.616 1.00 97.44 102 GLU A C 1
ATOM 826 O O . GLU A 1 102 ? 3.366 8.441 3.845 1.00 97.44 102 GLU A O 1
ATOM 831 N N . ALA A 1 103 ? 2.358 9.092 1.949 1.00 96.94 103 ALA A N 1
ATOM 832 C CA . ALA A 1 103 ? 1.378 9.913 2.640 1.00 96.94 103 ALA A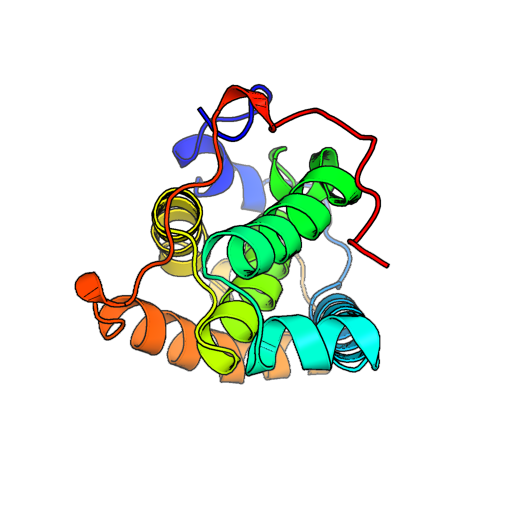 CA 1
ATOM 833 C C . ALA A 1 103 ? 0.451 9.069 3.523 1.00 96.94 103 ALA A C 1
ATOM 835 O O . ALA A 1 103 ? 0.311 9.346 4.713 1.00 96.94 103 ALA A O 1
ATOM 836 N N . ILE A 1 104 ? -0.166 8.027 2.961 1.00 98.06 104 ILE A N 1
ATOM 837 C CA . ILE A 1 104 ? -1.214 7.253 3.636 1.00 98.06 104 ILE A CA 1
ATOM 838 C C . ILE A 1 104 ? -0.608 6.295 4.660 1.00 98.06 104 ILE A C 1
ATOM 840 O O . ILE A 1 104 ? -1.028 6.274 5.817 1.00 98.06 104 ILE A O 1
ATOM 844 N N . VAL A 1 105 ? 0.390 5.498 4.265 1.00 98.31 105 VAL A N 1
ATOM 845 C CA . VAL A 1 105 ? 1.021 4.553 5.195 1.00 98.31 105 VAL A CA 1
ATOM 846 C C . VAL A 1 105 ? 1.878 5.310 6.198 1.00 98.31 105 VAL A C 1
ATOM 848 O O . VAL A 1 105 ? 1.840 4.971 7.378 1.00 98.31 105 VAL A O 1
ATOM 851 N N . GLY A 1 106 ? 2.592 6.361 5.784 1.00 96.75 106 GLY A N 1
ATOM 852 C CA . GLY A 1 106 ? 3.401 7.186 6.684 1.00 96.75 106 GLY A CA 1
ATOM 853 C C . GLY A 1 106 ? 2.575 7.865 7.777 1.00 96.75 106 GLY A C 1
ATOM 854 O O . GLY A 1 106 ? 2.977 7.820 8.947 1.00 96.75 106 GLY A O 1
ATOM 855 N N . SER A 1 107 ? 1.390 8.394 7.446 1.00 96.50 107 SER A N 1
ATOM 856 C CA . SER A 1 107 ? 0.486 9.021 8.422 1.00 96.50 107 SER A CA 1
ATOM 857 C C . SER A 1 107 ? -0.342 8.029 9.246 1.00 96.50 107 SER A C 1
ATOM 859 O O . SER A 1 107 ? -0.977 8.432 10.223 1.00 96.50 107 SER A O 1
ATOM 861 N N . PHE A 1 108 ? -0.332 6.736 8.903 1.00 98.00 108 PHE A N 1
ATOM 862 C CA . PHE A 1 108 ? -1.174 5.753 9.577 1.00 98.00 108 PHE A CA 1
ATOM 863 C C . PHE A 1 108 ? -0.793 5.593 11.060 1.00 98.00 108 PHE A C 1
ATOM 865 O O . PHE A 1 108 ? 0.321 5.170 11.394 1.00 98.00 108 PHE A O 1
ATOM 872 N N . ASP A 1 109 ? -1.735 5.920 11.949 1.00 97.69 109 ASP A N 1
ATOM 873 C CA . ASP A 1 109 ? -1.635 5.791 13.401 1.00 97.69 109 ASP A CA 1
ATOM 874 C C . ASP A 1 109 ? -2.452 4.582 13.867 1.00 97.69 109 ASP A C 1
ATOM 876 O O . ASP A 1 109 ? -3.668 4.647 14.070 1.00 97.69 109 ASP A O 1
ATOM 880 N N . LEU A 1 110 ? -1.759 3.458 14.050 1.00 97.75 110 LEU A N 1
ATOM 881 C CA . LEU A 1 110 ? -2.374 2.198 14.458 1.00 97.75 110 LEU A CA 1
ATOM 882 C C . LEU A 1 110 ? -3.000 2.261 15.859 1.00 97.75 110 LEU A C 1
ATOM 884 O O . LEU A 1 110 ? -4.011 1.604 16.099 1.00 97.75 110 LEU A O 1
ATOM 888 N N . GLN A 1 111 ? -2.437 3.038 16.788 1.00 97.69 111 GLN A N 1
ATOM 889 C CA . GLN A 1 111 ? -2.979 3.126 18.149 1.00 97.69 111 GLN A CA 1
ATOM 890 C C . GLN A 1 111 ? -4.299 3.891 18.147 1.00 97.69 111 GLN A C 1
ATOM 892 O O . GLN A 1 111 ? -5.283 3.444 18.742 1.00 97.69 111 GLN A O 1
ATOM 897 N N . ARG A 1 112 ? -4.355 5.005 17.410 1.00 97.31 112 ARG A N 1
ATOM 898 C CA . ARG A 1 112 ? -5.607 5.729 17.187 1.00 97.31 112 ARG A CA 1
ATOM 899 C C . ARG A 1 112 ? -6.624 4.867 16.448 1.00 97.31 112 ARG A C 1
ATOM 901 O O . ARG A 1 112 ? -7.783 4.823 16.853 1.00 97.31 112 ARG A O 1
ATOM 908 N N . TYR A 1 113 ? -6.191 4.142 15.418 1.00 97.31 113 TYR A N 1
ATOM 909 C CA . TYR A 1 113 ? -7.051 3.229 14.667 1.00 97.31 113 TYR A CA 1
ATOM 910 C C . TYR A 1 113 ? -7.667 2.149 15.565 1.00 97.31 113 TYR A C 1
ATOM 912 O O . TYR A 1 113 ? -8.876 1.922 15.524 1.00 97.31 113 TYR A O 1
ATOM 920 N N . GLN A 1 114 ? -6.863 1.549 16.448 1.00 96.88 114 GLN A N 1
ATOM 921 C CA . GLN A 1 114 ? -7.335 0.586 17.441 1.00 96.88 114 GLN A CA 1
ATOM 922 C C . GLN A 1 114 ? -8.319 1.211 18.434 1.00 96.88 114 GLN A C 1
ATOM 924 O O . GLN A 1 114 ? -9.316 0.580 18.787 1.00 96.88 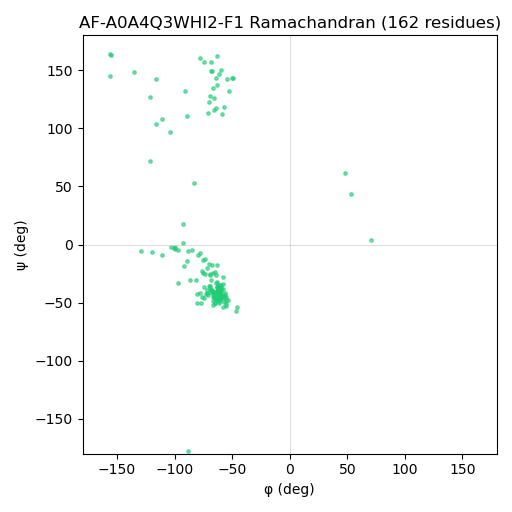114 GLN A O 1
ATOM 929 N N . GLY A 1 115 ? -8.068 2.448 18.868 1.00 96.25 115 GLY A N 1
ATOM 930 C CA . GLY A 1 115 ? -8.974 3.192 19.741 1.00 96.25 115 GLY A CA 1
ATOM 931 C C . GLY A 1 115 ? -10.342 3.457 19.106 1.00 96.25 115 GLY A C 1
ATOM 932 O O . GLY A 1 115 ? -11.362 3.301 19.780 1.00 96.25 115 GLY A O 1
ATOM 933 N N . CYS A 1 116 ? -10.371 3.805 17.815 1.00 96.50 116 CYS A N 1
ATOM 934 C CA . CYS A 1 116 ? -11.606 4.069 17.072 1.00 96.50 116 CYS A CA 1
ATOM 935 C C . CYS A 1 116 ? -12.381 2.787 16.739 1.00 96.50 116 CYS A C 1
ATOM 937 O O . CYS A 1 116 ? -13.592 2.732 16.943 1.00 96.50 116 CYS A O 1
ATOM 939 N N . TYR A 1 117 ? -11.695 1.756 16.240 1.00 96.62 117 TYR A N 1
ATOM 940 C CA . TYR A 1 117 ? -12.351 0.623 15.577 1.00 96.62 117 TYR A CA 1
ATOM 941 C C . TYR A 1 117 ? -12.289 -0.697 16.332 1.00 96.62 117 TYR A C 1
ATOM 943 O O . TYR A 1 117 ? -12.998 -1.626 15.955 1.00 96.62 117 TYR A O 1
ATOM 951 N N . ARG A 1 118 ? -11.507 -0.778 17.418 1.00 94.69 118 ARG A N 1
ATOM 952 C CA . ARG A 1 118 ? -11.398 -1.962 18.287 1.00 94.69 118 ARG A CA 1
ATOM 953 C C . ARG A 1 118 ? -11.188 -3.245 17.483 1.00 94.69 118 ARG A C 1
ATOM 955 O O . ARG A 1 118 ? -12.021 -4.152 17.521 1.00 94.69 118 ARG A O 1
ATOM 962 N N . LEU A 1 119 ? -10.083 -3.309 16.744 1.00 94.88 119 LEU A N 1
ATOM 963 C CA . LEU A 1 119 ? -9.801 -4.458 15.895 1.00 94.88 119 LEU A CA 1
ATOM 964 C C . LEU A 1 119 ? -9.719 -5.753 16.713 1.00 94.88 119 LEU A C 1
ATOM 966 O O . LEU A 1 119 ? -9.292 -5.721 17.878 1.00 94.88 119 LEU A O 1
ATOM 970 N N . PRO A 1 120 ? -10.069 -6.893 16.092 1.00 95.69 120 PRO A N 1
ATOM 971 C CA . PRO A 1 120 ? -9.715 -8.208 16.601 1.00 95.69 120 PRO A CA 1
ATOM 972 C C . PRO A 1 120 ? -8.223 -8.288 16.947 1.00 95.69 120 PRO A C 1
ATOM 974 O O . PRO A 1 120 ? -7.381 -7.684 16.278 1.00 95.69 120 PRO A O 1
ATOM 977 N N . SER A 1 121 ? -7.892 -9.015 18.015 1.00 94.31 121 SER A N 1
ATOM 978 C CA . 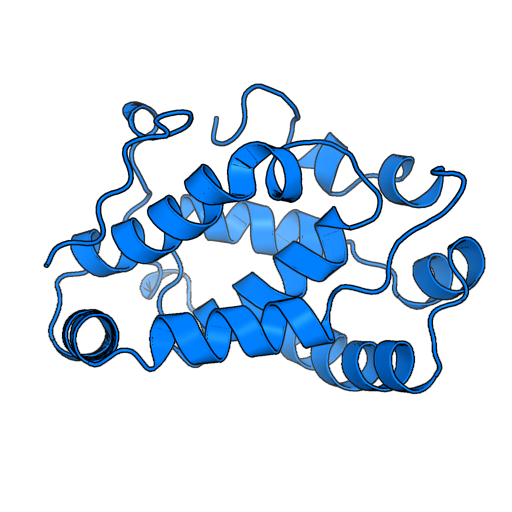SER A 1 121 ? -6.525 -9.050 18.549 1.00 94.31 121 SER A CA 1
ATOM 979 C C . SER A 1 121 ? -5.502 -9.564 17.537 1.00 94.31 121 SER A C 1
ATOM 981 O O . SER A 1 121 ? -4.391 -9.057 17.488 1.00 94.31 121 SER A O 1
ATOM 983 N N . ASP A 1 122 ? -5.875 -10.543 16.721 1.00 94.69 122 ASP A N 1
ATOM 984 C CA . ASP A 1 122 ? -5.045 -11.107 15.657 1.00 94.69 122 ASP A CA 1
ATOM 985 C C . ASP A 1 122 ? -4.770 -10.104 14.525 1.00 94.69 122 ASP A C 1
ATOM 987 O O . ASP A 1 122 ? -3.636 -9.994 14.058 1.00 94.69 122 ASP A O 1
ATOM 991 N N . GLU A 1 123 ? -5.776 -9.328 14.123 1.00 95.88 123 GLU A N 1
ATOM 992 C CA . GLU A 1 123 ? -5.622 -8.250 13.139 1.00 95.88 123 GLU A CA 1
ATOM 993 C C . GLU A 1 123 ? -4.720 -7.131 13.665 1.00 95.88 123 GLU A C 1
ATOM 995 O O . GLU A 1 123 ? -3.771 -6.717 12.996 1.00 95.88 123 GLU A O 1
ATOM 1000 N N . PHE A 1 124 ? -4.956 -6.688 14.902 1.00 96.94 124 PHE A N 1
ATOM 1001 C CA . PHE A 1 124 ? -4.120 -5.673 15.537 1.00 96.94 124 PHE A CA 1
ATOM 1002 C C . PHE A 1 124 ? -2.660 -6.124 15.666 1.00 96.94 124 PHE A C 1
ATOM 1004 O O . PHE A 1 124 ? -1.757 -5.352 15.348 1.00 96.94 124 PHE A O 1
ATOM 1011 N N . LEU A 1 125 ? -2.422 -7.369 16.096 1.00 97.31 125 LEU A N 1
ATOM 1012 C CA . LEU A 1 125 ? -1.072 -7.922 16.209 1.00 97.31 125 LEU A CA 1
ATOM 1013 C C . LEU A 1 125 ? -0.368 -7.936 14.849 1.00 97.31 125 LEU A C 1
ATOM 1015 O O . LEU A 1 125 ? 0.727 -7.390 14.735 1.00 97.31 125 LEU A O 1
ATOM 1019 N N . THR A 1 126 ? -1.034 -8.444 13.809 1.00 97.06 126 THR A N 1
ATOM 1020 C CA . THR A 1 126 ? -0.471 -8.494 12.449 1.00 97.06 126 THR A CA 1
ATOM 1021 C C . THR A 1 126 ? -0.114 -7.091 11.942 1.00 97.06 126 THR A C 1
ATOM 1023 O O . THR A 1 126 ? 0.976 -6.870 11.417 1.00 97.06 126 THR A O 1
ATOM 1026 N N . LEU A 1 127 ? -1.003 -6.112 12.138 1.00 98.00 127 LEU A N 1
ATOM 1027 C CA . LEU A 1 127 ? -0.740 -4.715 11.784 1.00 98.00 127 LEU A CA 1
ATOM 1028 C C . LEU A 1 127 ? 0.422 -4.117 12.583 1.00 98.00 127 LEU A C 1
ATOM 1030 O O . LEU A 1 127 ? 1.220 -3.363 12.029 1.00 98.00 127 LEU A O 1
ATOM 1034 N N . SER A 1 128 ? 0.521 -4.438 13.875 1.00 98.00 128 SER A N 1
ATOM 1035 C CA . SER A 1 128 ? 1.561 -3.907 14.762 1.00 98.00 128 SER A CA 1
ATOM 1036 C C . SER A 1 128 ? 2.959 -4.415 14.419 1.00 98.00 128 SER A C 1
ATOM 1038 O O . SER A 1 128 ? 3.931 -3.684 14.599 1.00 98.00 128 SER A O 1
ATOM 1040 N N . GLU A 1 129 ? 3.051 -5.632 13.884 1.00 98.00 129 GLU A N 1
ATOM 1041 C CA . GLU A 1 129 ? 4.294 -6.218 13.384 1.00 98.00 129 GLU A CA 1
ATOM 1042 C C . GLU A 1 129 ? 4.681 -5.616 12.026 1.00 98.00 129 GLU A C 1
ATOM 1044 O O . GLU A 1 129 ? 5.832 -5.234 11.813 1.00 98.00 129 GLU A O 1
ATOM 1049 N N . ASP A 1 130 ? 3.712 -5.485 11.116 1.00 98.44 130 ASP A N 1
ATOM 1050 C CA . ASP A 1 130 ? 3.974 -5.109 9.728 1.00 98.44 130 ASP A CA 1
ATOM 1051 C C . ASP A 1 130 ? 4.176 -3.602 9.525 1.00 98.44 130 ASP A C 1
ATOM 1053 O O . ASP A 1 130 ? 5.080 -3.193 8.794 1.00 98.44 130 ASP A O 1
ATOM 1057 N N . LEU A 1 131 ? 3.361 -2.758 10.165 1.00 98.56 131 LEU A N 1
ATOM 1058 C CA . LEU A 1 131 ? 3.377 -1.310 9.950 1.00 98.56 131 LEU A CA 1
ATOM 1059 C C . LEU A 1 131 ? 4.757 -0.655 10.157 1.00 98.56 131 LEU A C 1
ATOM 1061 O O . LEU A 1 131 ? 5.186 0.069 9.255 1.00 98.56 131 LEU A O 1
ATOM 1065 N N . PRO A 1 132 ? 5.480 -0.865 11.279 1.00 98.44 132 PRO A N 1
ATOM 1066 C CA . PRO A 1 132 ? 6.787 -0.233 11.467 1.00 98.44 132 PRO A CA 1
ATOM 1067 C C . PRO A 1 132 ? 7.811 -0.698 10.425 1.00 98.44 132 PRO A C 1
ATOM 1069 O O . PRO A 1 132 ? 8.595 0.113 9.937 1.00 98.44 132 PRO A O 1
ATOM 1072 N N . VAL A 1 133 ? 7.770 -1.976 10.032 1.00 98.38 133 VAL A N 1
ATOM 1073 C CA . VAL A 1 133 ? 8.665 -2.531 9.007 1.00 98.38 133 VAL A CA 1
ATOM 1074 C C . VAL A 1 133 ? 8.384 -1.900 7.647 1.00 98.38 133 VAL A C 1
ATOM 1076 O O . VAL A 1 133 ? 9.316 -1.512 6.946 1.00 98.38 133 VAL A O 1
ATOM 1079 N N . VAL A 1 134 ? 7.111 -1.768 7.268 1.00 98.56 134 VAL A N 1
ATOM 1080 C CA . VAL A 1 134 ? 6.724 -1.155 5.991 1.00 98.56 134 VAL A CA 1
ATOM 1081 C C . VAL A 1 134 ? 7.079 0.331 5.963 1.00 98.56 134 VAL A C 1
ATOM 1083 O O . VAL A 1 134 ? 7.637 0.789 4.969 1.00 98.56 134 VAL A O 1
ATOM 1086 N N . LYS A 1 135 ? 6.833 1.073 7.052 1.00 98.50 135 LYS A N 1
ATOM 1087 C CA . LYS A 1 135 ? 7.240 2.484 7.165 1.00 98.50 135 LYS A CA 1
ATOM 1088 C C . LYS A 1 135 ? 8.745 2.653 6.984 1.00 98.50 135 LYS A C 1
ATOM 1090 O O . LYS A 1 135 ? 9.166 3.514 6.220 1.00 98.50 135 LYS A O 1
ATOM 1095 N N . GLN A 1 136 ? 9.546 1.816 7.643 1.00 98.38 136 GLN A N 1
ATOM 1096 C CA . GLN A 1 136 ? 10.998 1.879 7.507 1.00 98.38 136 GLN A CA 1
ATOM 1097 C C . GLN A 1 136 ? 11.440 1.557 6.074 1.00 98.38 136 GLN A C 1
ATOM 1099 O O . GLN A 1 136 ? 12.227 2.296 5.495 1.00 98.38 136 GLN A O 1
ATOM 1104 N N . LYS A 1 137 ? 10.869 0.515 5.457 1.00 98.06 137 LYS A N 1
ATOM 1105 C CA . LYS A 1 137 ? 11.169 0.168 4.062 1.00 98.06 137 LYS A CA 1
ATOM 1106 C C . LYS A 1 137 ? 10.790 1.262 3.066 1.00 98.06 137 LYS A C 1
ATOM 1108 O O . LYS A 1 137 ? 11.494 1.398 2.080 1.00 98.06 137 LYS A O 1
ATOM 1113 N N . LEU A 1 138 ? 9.711 2.015 3.295 1.00 97.75 138 LEU A N 1
ATOM 1114 C CA . LEU A 1 138 ? 9.375 3.180 2.468 1.00 97.75 138 LEU A CA 1
ATOM 1115 C C . LEU A 1 138 ? 10.446 4.270 2.578 1.00 97.75 138 LEU A C 1
ATOM 1117 O O . LEU A 1 138 ? 10.872 4.804 1.563 1.00 97.75 138 LEU A O 1
ATOM 1121 N N . ILE A 1 139 ? 10.906 4.574 3.794 1.00 97.31 139 ILE A N 1
ATOM 1122 C CA . ILE A 1 139 ? 11.959 5.577 4.022 1.00 97.31 139 ILE A CA 1
ATOM 1123 C C . ILE A 1 139 ? 13.258 5.170 3.319 1.00 97.31 139 ILE A C 1
ATOM 1125 O O . ILE A 1 139 ? 13.911 6.006 2.697 1.00 97.31 139 ILE A O 1
ATOM 1129 N N . ASP A 1 140 ? 13.606 3.888 3.406 1.00 97.50 140 ASP A N 1
ATOM 1130 C CA . ASP A 1 140 ? 14.855 3.349 2.870 1.00 97.50 140 ASP A CA 1
ATOM 1131 C C . ASP A 1 140 ? 14.770 2.984 1.378 1.00 97.50 140 ASP A C 1
ATOM 1133 O O . ASP A 1 140 ? 15.778 2.571 0.802 1.00 97.50 140 ASP A O 1
ATOM 1137 N N . PHE A 1 141 ? 13.594 3.094 0.743 1.00 97.56 141 PHE A N 1
ATOM 1138 C CA . PHE A 1 141 ? 13.423 2.661 -0.642 1.00 97.56 141 PHE A CA 1
ATOM 1139 C C . PHE A 1 141 ? 14.173 3.605 -1.602 1.00 97.56 141 PHE A C 1
ATOM 1141 O O . PHE A 1 141 ? 13.893 4.812 -1.617 1.00 97.56 141 PHE A O 1
ATOM 1148 N N . PRO A 1 142 ? 15.101 3.089 -2.424 1.00 96.19 142 PRO A N 1
ATOM 1149 C CA . PRO A 1 142 ? 15.853 3.900 -3.377 1.00 96.19 142 PRO A CA 1
ATOM 1150 C C . PRO A 1 142 ? 14.925 4.468 -4.455 1.00 96.19 142 PRO A C 1
ATOM 1152 O O . PRO A 1 142 ? 14.187 3.747 -5.128 1.00 96.19 142 PRO A O 1
ATOM 1155 N N . ARG A 1 143 ? 14.955 5.792 -4.634 1.00 95.00 143 ARG A N 1
ATOM 1156 C CA . ARG A 1 143 ? 14.051 6.496 -5.563 1.00 95.00 143 ARG A CA 1
ATOM 1157 C C . ARG A 1 143 ? 14.359 6.179 -7.021 1.00 95.00 143 ARG A C 1
ATOM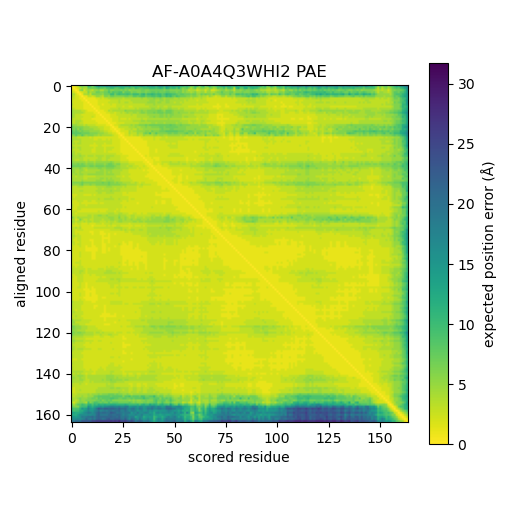 1159 O O . ARG A 1 143 ? 13.474 6.249 -7.865 1.00 95.00 143 ARG A O 1
ATOM 1166 N N . GLU A 1 144 ? 15.600 5.821 -7.306 1.00 95.81 144 GLU A N 1
ATOM 1167 C CA . GLU A 1 144 ? 16.081 5.369 -8.604 1.00 95.81 144 GLU A CA 1
ATOM 1168 C C . GLU A 1 144 ? 15.565 3.977 -9.007 1.00 95.81 144 GLU A C 1
ATOM 1170 O O . GLU A 1 144 ? 15.621 3.653 -10.188 1.00 95.81 144 GLU A O 1
ATOM 1175 N N . GLU A 1 145 ? 15.045 3.176 -8.066 1.00 95.81 145 GLU A N 1
ATOM 1176 C CA . GLU A 1 145 ? 14.418 1.871 -8.350 1.00 95.81 145 GLU A CA 1
ATOM 1177 C C . GLU A 1 145 ? 12.897 1.976 -8.561 1.00 95.81 145 GLU A C 1
ATOM 1179 O O . GLU A 1 145 ? 12.221 0.967 -8.770 1.00 95.81 145 GLU A O 1
ATOM 1184 N N . LEU A 1 146 ? 12.330 3.186 -8.495 1.00 97.50 146 LEU A N 1
ATOM 1185 C CA . LEU A 1 146 ? 10.912 3.391 -8.769 1.00 97.50 146 LEU A CA 1
ATOM 1186 C C . LEU A 1 146 ? 10.601 3.103 -10.235 1.00 97.50 146 LEU A C 1
ATOM 1188 O O . LEU A 1 146 ? 11.271 3.592 -11.144 1.00 97.50 146 LEU A O 1
ATOM 1192 N N . LEU A 1 147 ? 9.517 2.363 -10.453 1.00 96.88 147 LEU A N 1
ATOM 1193 C CA . LEU A 1 147 ? 9.010 2.106 -11.791 1.00 96.88 147 LEU A CA 1
ATOM 1194 C C . LEU A 1 147 ? 8.445 3.400 -12.410 1.00 96.88 147 LEU A C 1
ATOM 1196 O O . LEU A 1 147 ? 8.027 4.322 -11.684 1.00 96.88 147 LEU A O 1
ATOM 1200 N N . PRO A 1 148 ? 8.367 3.470 -13.753 1.00 94.19 148 PRO A N 1
ATOM 1201 C CA . PRO A 1 148 ? 7.710 4.561 -14.450 1.00 94.19 148 PRO A CA 1
ATOM 1202 C C . PRO A 1 148 ? 6.302 4.821 -13.896 1.00 94.19 148 PRO A C 1
ATOM 1204 O O . PRO A 1 148 ? 5.605 3.873 -13.506 1.00 94.19 148 PRO A O 1
ATOM 1207 N N . PRO A 1 149 ? 5.876 6.096 -13.838 1.00 94.19 149 PRO A N 1
ATOM 1208 C CA . PRO A 1 149 ? 4.552 6.437 -13.347 1.00 94.19 149 PRO A CA 1
ATOM 1209 C C . PRO A 1 149 ? 3.488 5.841 -14.265 1.00 94.19 149 PRO A C 1
ATOM 1211 O O . PRO A 1 149 ? 3.635 5.838 -15.487 1.00 94.19 149 PRO A O 1
ATOM 1214 N N . ILE A 1 150 ? 2.389 5.401 -13.666 1.00 92.06 150 ILE A N 1
ATOM 1215 C CA . ILE A 1 150 ? 1.207 4.992 -14.423 1.00 92.06 150 ILE A CA 1
ATOM 1216 C C . ILE A 1 150 ? 0.576 6.251 -15.054 1.00 92.06 150 ILE A C 1
ATOM 1218 O O . ILE A 1 150 ? 0.355 7.226 -14.317 1.00 92.06 150 ILE A O 1
ATOM 1222 N N . PRO A 1 151 ? 0.305 6.273 -16.374 1.00 87.94 151 PRO A N 1
ATOM 1223 C CA . PRO A 1 151 ? -0.257 7.432 -17.063 1.00 87.94 151 PRO A CA 1
ATOM 1224 C C . PRO A 1 151 ? -1.554 7.941 -16.433 1.00 87.94 151 PRO A C 1
ATOM 1226 O O . PRO A 1 151 ? -2.413 7.174 -16.010 1.00 87.94 151 PRO A O 1
ATOM 1229 N N . GLU A 1 152 ? -1.730 9.266 -16.401 1.00 82.06 152 GLU A N 1
ATOM 1230 C CA . GLU A 1 152 ? -2.937 9.858 -15.808 1.00 82.06 152 GLU A CA 1
ATOM 1231 C C . GLU A 1 152 ? -4.226 9.481 -16.552 1.00 82.06 152 GLU A C 1
ATOM 1233 O O . GLU A 1 152 ? -5.291 9.471 -15.947 1.00 82.06 152 GLU A O 1
ATOM 1238 N N . SER A 1 153 ? -4.122 9.163 -17.846 1.00 81.75 153 SER A N 1
ATOM 1239 C CA . SER A 1 153 ? -5.237 8.725 -18.693 1.00 81.75 153 SER A CA 1
ATOM 1240 C C . SER A 1 153 ? -5.804 7.362 -18.323 1.00 81.75 153 SER A C 1
ATOM 1242 O O . SER A 1 153 ? -6.896 7.028 -18.778 1.00 81.75 153 SER A O 1
ATOM 1244 N N . ASP A 1 154 ? -5.057 6.569 -17.560 1.00 81.44 154 ASP A N 1
ATOM 1245 C CA . ASP A 1 154 ? -5.387 5.164 -17.352 1.00 81.44 154 ASP A CA 1
ATOM 1246 C C . ASP A 1 154 ? -6.257 4.989 -16.102 1.00 81.44 154 ASP A C 1
ATOM 1248 O O . ASP A 1 154 ? -6.932 3.975 -15.940 1.00 81.44 154 ASP A O 1
ATOM 1252 N N . TRP A 1 155 ? -6.277 5.976 -15.208 1.00 82.44 155 TRP A N 1
ATOM 1253 C CA . TRP A 1 155 ? -7.105 5.963 -14.006 1.00 82.44 155 TRP A CA 1
ATOM 1254 C C . TRP A 1 155 ? -8.600 6.073 -14.335 1.00 82.44 155 TRP A C 1
ATOM 1256 O O . TRP A 1 155 ? -8.980 6.710 -15.314 1.00 82.44 155 TRP A O 1
ATOM 1266 N N . GLU A 1 156 ? -9.447 5.464 -13.499 1.00 72.44 156 GLU A N 1
ATOM 1267 C CA . GLU A 1 156 ? -10.917 5.374 -13.652 1.00 72.44 156 GLU A CA 1
ATOM 1268 C C . GLU A 1 156 ? -11.401 4.458 -14.778 1.00 72.44 156 GLU A C 1
ATOM 1270 O O . GLU A 1 156 ? -12.608 4.323 -14.999 1.00 72.44 156 GLU A O 1
ATOM 1275 N N . ASN A 1 157 ? -10.485 3.771 -15.458 1.00 67.62 157 ASN A N 1
ATOM 1276 C CA . ASN A 1 157 ? -10.832 2.792 -16.469 1.00 67.62 157 ASN A CA 1
ATOM 1277 C C . ASN A 1 157 ? -10.999 1.404 -15.823 1.00 67.62 157 ASN A C 1
ATOM 1279 O O . ASN A 1 157 ? -10.040 0.805 -15.341 1.00 67.62 157 ASN A O 1
ATOM 1283 N N . GLN A 1 158 ? -12.240 0.904 -15.783 1.00 59.78 158 GLN A N 1
ATOM 1284 C CA . GLN A 1 158 ? -12.580 -0.383 -15.156 1.00 59.78 158 GLN A CA 1
ATOM 1285 C C . GLN A 1 158 ? -12.229 -1.599 -16.026 1.00 59.78 158 GLN A C 1
ATOM 1287 O O . GLN A 1 158 ? -12.305 -2.727 -15.542 1.00 59.78 158 GLN A O 1
ATOM 1292 N N . ASP A 1 159 ? -11.810 -1.393 -17.276 1.00 60.34 159 ASP A N 1
ATOM 1293 C CA . ASP A 1 159 ? -11.423 -2.470 -18.188 1.00 60.34 159 ASP A CA 1
ATOM 1294 C C . ASP A 1 159 ? -9.968 -2.915 -17.947 1.00 60.34 159 ASP A C 1
ATOM 1296 O O . ASP A 1 159 ? -9.150 -2.971 -18.868 1.00 60.34 159 ASP A O 1
ATOM 1300 N N . CYS A 1 160 ? -9.620 -3.253 -16.700 1.00 60.50 160 CYS A N 1
ATOM 1301 C CA . CYS A 1 160 ? -8.398 -4.014 -16.454 1.00 60.50 160 CYS A CA 1
ATOM 1302 C C . CYS A 1 160 ? -8.609 -5.444 -16.969 1.00 60.50 160 CYS A C 1
ATOM 1304 O O . CYS A 1 160 ? -9.389 -6.228 -16.429 1.00 60.50 160 CYS A O 1
ATOM 1306 N N . VAL A 1 161 ? -7.874 -5.799 -18.019 1.00 57.91 161 VAL A N 1
ATOM 1307 C CA . VAL A 1 161 ? -7.617 -7.192 -18.375 1.00 57.91 161 VAL A CA 1
ATOM 1308 C C . VAL A 1 161 ? -6.137 -7.410 -18.089 1.00 57.91 161 VAL A C 1
ATOM 1310 O O . VAL A 1 161 ? -5.313 -6.872 -18.833 1.00 57.91 161 VAL A O 1
ATOM 1313 N N . PRO A 1 162 ? -5.766 -8.156 -17.028 1.00 53.22 162 PRO A N 1
ATOM 1314 C CA . PRO A 1 162 ? -4.371 -8.503 -16.802 1.00 53.22 162 PRO A CA 1
ATOM 1315 C C . PRO A 1 162 ? -3.818 -9.130 -18.089 1.00 53.22 162 PRO A C 1
ATOM 1317 O O . PRO A 1 162 ? -4.498 -9.997 -18.653 1.00 53.22 162 PRO A O 1
ATOM 1320 N N . PRO A 1 163 ? -2.644 -8.708 -18.591 1.00 50.41 163 PRO A N 1
ATOM 1321 C CA . PRO A 1 163 ? -2.109 -9.264 -19.826 1.00 50.41 163 PRO A CA 1
ATOM 1322 C C . PRO A 1 163 ? -1.978 -10.789 -19.680 1.00 50.41 163 PRO A C 1
ATOM 1324 O O . PRO A 1 163 ? -1.303 -11.276 -18.770 1.00 50.41 163 PRO A O 1
ATOM 1327 N N . LEU A 1 164 ? -2.702 -11.528 -20.533 1.00 44.06 164 LEU A N 1
ATOM 1328 C CA . LEU A 1 164 ? -2.786 -12.997 -20.529 1.00 44.06 164 LEU A CA 1
ATOM 1329 C C . LEU A 1 164 ? -1.442 -13.661 -20.882 1.00 44.06 164 LEU A C 1
ATOM 1331 O O . LEU A 1 164 ? -0.775 -13.231 -21.849 1.00 44.06 164 LEU A O 1
#

Mean predicted aligned error: 3.85 Å

Foldseek 3Di:
DQAPQDDLCLLLDDLLLVDQADDLCQVVLLVVLVVLCPPPLNVCCLVPNDLLLLLLSVLLVCQLCVCQQRHRYNCNLSNLLSSLLSCLVSLNAALVSLVSSCRRLVSDDLVSSCVRHVDDPVSSVVCVVRSVVSNVSSVVPDSVSHGHHDDPVSHNDNPDDNDD

Secondary structure (DSSP, 8-state):
---SS--HHHHHSGGGG-SS-----HHHHHHHHHHHHHSHHHHHHHHHS-HHHHHHHHHHHHHHTHHHHSS--TTHHHHHHHHHHHHHHHT--BHHHHHHHHHHHHH--HHHHHHHH---HHHHHHHHHHHHHHHHHHHT--GGGPBPPPPGGGTT--------

Solvent-accessible surface area (backbone atoms only — not comparable to full-atom values): 9318 Å² total; per-residue (Å²): 115,83,41,91,80,34,53,68,64,55,57,34,37,73,69,38,66,69,56,95,64,58,74,94,48,46,65,62,48,42,53,51,53,49,56,58,54,63,33,71,65,45,41,46,35,71,74,75,42,52,56,64,60,37,31,48,55,54,51,37,57,49,37,78,36,33,74,58,70,35,34,78,42,55,50,25,45,46,52,48,43,38,50,49,45,51,27,64,76,68,66,53,40,23,46,68,54,45,56,49,42,51,46,24,44,61,56,54,53,65,69,61,48,40,70,63,47,62,59,57,68,68,58,46,51,53,47,66,62,45,50,62,54,44,48,50,48,60,73,69,51,62,75,87,66,42,29,62,57,73,62,68,86,59,53,89,48,74,85,66,69,79,84,125

Sequence (164 aa):
MMFSDASIEALSGNAIYEFPASVPVYRAMREYLTGFFESSTIRRIVKDGSEVEKSDLIWCILNEGWWLFGRVNPEVPVRWLALTKKMLELQIVPSNVFDYCEAIVGSFDLQRYQGCYRLPSDEFLTLSEDLPVVKQKLIDFPREELLPPIPESDWENQDCVPPL

pLDDT: mean 92.1, std 9.44, range [44.06, 98.62]